Protein AF-A0A344U9N0-F1 (afdb_monomer)

Secondary structure (DSSP, 8-state):
------S-----EEE--EEESS--GGGPPPEEE-TTSBHHHIIIIIT----S--S-SSSSS-TT-EEETTEEE-TTTSBGGGTTTSEEE-GGGSSBTTB--HHHHHHHHTT--SS-TTHHHHHHHHHHHHHH-SS--HHHHHHT----TT--HHHHHHHHHHHHTT-

Mean predicted aligned error: 6.74 Å

Solvent-accessible surface area (backbone atoms only — not comparable to full-atom values): 9484 Å² total; per-residue (Å²): 138,84,86,79,92,81,88,83,85,76,76,57,51,71,35,52,34,31,52,41,64,83,58,58,72,90,72,32,70,71,48,80,48,57,51,74,44,33,30,40,53,50,34,34,77,72,65,65,45,63,55,47,32,92,75,66,61,70,82,67,38,45,16,28,22,28,25,49,76,79,36,86,41,49,29,53,71,38,33,36,58,82,43,48,77,36,44,37,33,38,53,77,27,58,33,63,78,92,43,66,33,57,53,58,49,23,36,60,78,49,62,37,67,76,89,52,64,42,47,33,10,48,50,43,45,48,53,53,44,55,75,78,36,67,82,69,50,72,66,60,56,56,73,61,60,56,59,56,92,87,62,45,59,71,37,47,54,50,17,51,53,54,21,45,75,72,112

InterPro domains:
  IPR002888 [2Fe-2S]-binding [PF01799] (90-161)
  IPR012675 Beta-grasp domain superfamily [G3DSA:3.10.20.30] (26-92)
  IPR036010 2Fe-2S ferredoxin-like superfamily [SSF54292] (28-104)
  IPR036884 [2Fe-2S]-binding domain superfamily [SSF47741] (101-165)
  IPR051452 Diverse Oxidoreductases [PTHR44379] (30-166)

Organism: NCBI:txid68209

Structure (mmCIF, N/CA/C/O backbone):
data_AF-A0A344U9N0-F1
#
_entry.id   AF-A0A344U9N0-F1
#
loop_
_atom_site.group_PDB
_atom_site.id
_atom_site.type_symbol
_atom_site.label_atom_id
_atom_site.label_alt_id
_atom_site.label_comp_id
_atom_site.label_asym_id
_atom_site.label_entity_id
_atom_site.label_seq_id
_atom_site.pdbx_PDB_ins_code
_atom_site.Cartn_x
_atom_site.Cartn_y
_atom_site.Cartn_z
_atom_site.occupancy
_atom_site.B_iso_or_equiv
_atom_site.auth_seq_id
_atom_site.auth_comp_id
_atom_site.auth_asym_id
_atom_site.auth_atom_id
_atom_site.pdbx_PDB_model_num
ATOM 1 N N . MET A 1 1 ? 37.617 -23.786 -36.466 1.00 40.91 1 MET A N 1
ATOM 2 C CA . MET A 1 1 ? 37.818 -22.455 -35.854 1.00 40.91 1 MET A CA 1
ATOM 3 C C . MET A 1 1 ? 36.726 -21.532 -36.361 1.00 40.91 1 MET A C 1
ATOM 5 O O . MET A 1 1 ? 36.358 -21.685 -37.515 1.00 40.91 1 MET A O 1
ATOM 9 N N . ALA A 1 2 ? 36.262 -20.624 -35.497 1.00 35.81 2 ALA A N 1
ATOM 10 C CA . ALA A 1 2 ? 35.109 -19.723 -35.636 1.00 35.81 2 ALA A CA 1
ATOM 11 C C . ALA A 1 2 ? 33.751 -20.335 -35.233 1.00 35.81 2 ALA A C 1
ATOM 13 O O . ALA A 1 2 ? 32.907 -20.648 -36.065 1.00 35.81 2 ALA A O 1
ATOM 14 N N . GLY A 1 3 ? 33.561 -20.481 -33.915 1.00 31.31 3 GLY A N 1
ATOM 15 C CA . GLY A 1 3 ? 32.233 -20.455 -33.307 1.00 31.31 3 GLY A CA 1
ATOM 16 C C . GLY A 1 3 ? 31.674 -19.034 -33.399 1.00 31.31 3 GLY A C 1
ATOM 17 O O . GLY A 1 3 ? 32.347 -18.080 -33.009 1.00 31.31 3 GLY A O 1
ATOM 18 N N . GLY A 1 4 ? 30.487 -18.904 -33.989 1.00 29.73 4 GLY A N 1
ATOM 19 C CA . GLY A 1 4 ? 29.761 -17.645 -34.117 1.00 29.73 4 GLY A CA 1
ATOM 20 C C . GLY A 1 4 ? 29.046 -17.303 -32.814 1.00 29.73 4 GLY A C 1
ATOM 21 O O . GLY A 1 4 ? 28.296 -18.115 -32.280 1.00 29.73 4 GLY A O 1
ATOM 22 N N . LEU A 1 5 ? 29.313 -16.104 -32.306 1.00 35.09 5 LEU A N 1
ATOM 23 C CA . LEU A 1 5 ? 28.668 -15.505 -31.147 1.00 35.09 5 LEU A CA 1
ATOM 24 C C . LEU A 1 5 ? 27.201 -15.155 -31.450 1.00 35.09 5 LEU A C 1
ATOM 26 O O . LEU A 1 5 ? 26.931 -14.060 -31.939 1.00 35.09 5 LEU A O 1
ATOM 30 N N . THR A 1 6 ? 26.256 -16.038 -31.132 1.00 33.94 6 THR A N 1
ATOM 31 C CA . THR A 1 6 ? 24.817 -15.691 -31.139 1.00 33.94 6 THR A CA 1
ATOM 32 C C . THR A 1 6 ? 24.078 -15.931 -29.820 1.00 33.94 6 THR A C 1
ATOM 34 O O . THR A 1 6 ? 22.893 -15.638 -29.758 1.00 33.94 6 THR A O 1
ATOM 37 N N . ASP A 1 7 ? 24.760 -16.324 -28.737 1.00 31.94 7 ASP A N 1
ATOM 38 C CA . ASP A 1 7 ? 24.110 -16.645 -27.446 1.00 31.94 7 ASP A CA 1
ATOM 39 C C . ASP A 1 7 ? 24.444 -15.679 -26.291 1.00 31.94 7 ASP A C 1
ATOM 41 O O . ASP A 1 7 ? 24.495 -16.069 -25.126 1.00 31.94 7 ASP A O 1
ATOM 45 N N . ALA A 1 8 ? 24.667 -14.393 -26.568 1.00 34.16 8 ALA A N 1
ATOM 46 C CA . ALA A 1 8 ? 24.899 -13.407 -25.509 1.00 34.16 8 ALA A CA 1
ATOM 47 C C . ALA A 1 8 ? 24.242 -12.063 -25.842 1.00 34.16 8 ALA A C 1
ATOM 49 O O . ALA A 1 8 ? 24.868 -11.232 -26.485 1.00 34.16 8 ALA A O 1
ATOM 50 N N . ILE A 1 9 ? 22.968 -11.916 -25.458 1.00 29.84 9 ILE A N 1
ATOM 51 C CA . ILE A 1 9 ? 22.251 -10.741 -24.902 1.00 29.84 9 ILE A CA 1
ATOM 52 C C . ILE A 1 9 ? 20.768 -11.163 -24.870 1.00 29.84 9 ILE A C 1
ATOM 54 O O . ILE A 1 9 ? 19.984 -10.862 -25.761 1.00 29.84 9 ILE A O 1
ATOM 58 N N . SER A 1 10 ? 20.381 -11.931 -23.855 1.00 29.72 10 SER A N 1
ATOM 59 C CA . SER A 1 10 ? 18.972 -12.089 -23.473 1.00 29.72 10 SER A CA 1
ATOM 60 C C . SER A 1 10 ? 18.867 -11.770 -21.988 1.00 29.72 10 SER A C 1
ATOM 62 O O . SER A 1 10 ? 18.495 -12.611 -21.179 1.00 29.72 10 SER A O 1
ATOM 64 N N . THR A 1 11 ? 19.251 -10.546 -21.619 1.00 28.03 11 THR A N 1
ATOM 65 C CA . THR A 1 11 ? 19.114 -9.986 -20.259 1.00 28.03 11 THR A CA 1
ATOM 66 C C . THR A 1 11 ? 17.682 -9.503 -19.991 1.00 28.03 11 THR A C 1
ATOM 68 O O . THR A 1 11 ? 17.453 -8.541 -19.268 1.00 28.03 11 THR A O 1
ATOM 71 N N . THR A 1 12 ? 16.715 -10.153 -20.630 1.00 29.70 12 THR A N 1
ATOM 72 C CA . THR A 1 12 ? 15.289 -9.951 -20.436 1.00 29.70 12 THR A CA 1
ATOM 73 C C . THR A 1 12 ? 14.824 -11.125 -19.596 1.00 29.70 12 THR A C 1
ATOM 75 O O . THR A 1 12 ? 14.641 -12.238 -20.100 1.00 29.70 12 THR A O 1
ATOM 78 N N . LEU A 1 13 ? 14.639 -10.911 -18.298 1.00 35.66 13 LEU A N 1
ATOM 79 C CA . LEU A 1 13 ? 13.732 -11.776 -17.568 1.00 35.66 13 LEU A CA 1
ATOM 80 C C . LEU A 1 13 ? 12.323 -11.417 -18.054 1.00 35.66 13 LEU A C 1
ATOM 82 O O . LEU A 1 13 ? 11.889 -10.271 -17.934 1.00 35.66 13 LEU A O 1
ATOM 86 N N . ARG A 1 14 ? 11.561 -12.397 -18.554 1.00 48.88 14 ARG A N 1
ATOM 87 C CA . ARG A 1 14 ? 10.102 -12.291 -18.439 1.00 48.88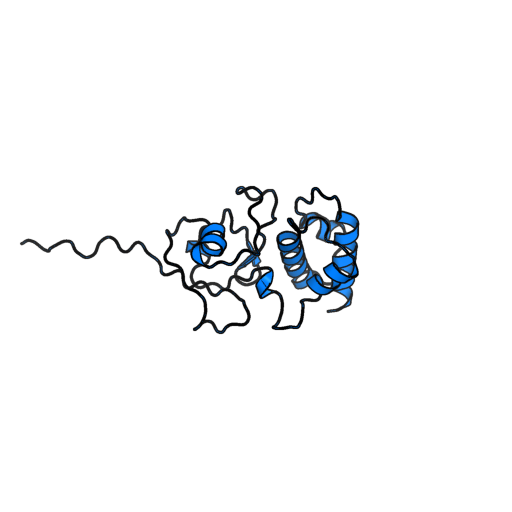 14 ARG A CA 1
ATOM 88 C C . ARG A 1 14 ? 9.839 -12.300 -16.945 1.00 48.88 14 ARG A C 1
ATOM 90 O O . ARG A 1 14 ? 9.927 -13.360 -16.325 1.00 48.88 14 ARG A O 1
ATOM 97 N N . ALA A 1 15 ? 9.585 -11.140 -16.353 1.00 52.88 15 ALA A N 1
ATOM 98 C CA . ALA A 1 15 ? 9.163 -11.090 -14.970 1.00 52.88 15 ALA A CA 1
ATOM 99 C C . ALA A 1 15 ? 7.799 -11.788 -14.921 1.00 52.88 15 ALA A C 1
ATOM 101 O O . ALA A 1 15 ? 6.769 -11.213 -15.277 1.00 52.88 15 ALA A O 1
ATOM 102 N N . GLY A 1 16 ? 7.812 -13.071 -14.554 1.00 53.50 16 GLY A N 1
ATOM 103 C CA . GLY A 1 16 ? 6.631 -13.814 -14.143 1.00 53.50 16 GLY A CA 1
ATOM 104 C C . GLY A 1 16 ? 6.175 -13.212 -12.827 1.00 53.50 16 GLY A C 1
ATOM 105 O O . GLY A 1 16 ? 6.527 -13.702 -11.757 1.00 53.50 16 GLY A O 1
ATOM 106 N N . LEU A 1 17 ? 5.513 -12.065 -12.922 1.00 59.44 17 LEU A N 1
ATOM 107 C CA . LEU A 1 17 ? 4.981 -11.335 -11.797 1.00 59.44 17 LEU A CA 1
ATOM 108 C C . LEU A 1 17 ? 3.527 -11.753 -11.660 1.00 59.44 17 LEU A C 1
ATOM 110 O O . LEU A 1 17 ? 2.697 -11.441 -12.514 1.00 59.44 17 LEU A O 1
ATOM 114 N N . HIS A 1 18 ? 3.217 -12.484 -10.597 1.00 65.69 18 HIS A N 1
ATOM 115 C CA . HIS A 1 18 ? 1.825 -12.750 -10.286 1.00 65.69 18 HIS A CA 1
ATOM 116 C C . HIS A 1 18 ? 1.253 -11.499 -9.619 1.00 65.69 18 HIS A C 1
ATOM 118 O O . HIS A 1 18 ? 1.528 -11.241 -8.446 1.00 65.69 18 HIS A O 1
ATOM 124 N N . ILE A 1 19 ? 0.519 -10.685 -10.384 1.00 68.69 19 ILE A N 1
ATOM 125 C CA . ILE A 1 19 ? -0.257 -9.585 -9.812 1.00 68.69 19 ILE A CA 1
ATOM 126 C C . ILE A 1 19 ? -1.556 -10.167 -9.286 1.00 68.69 19 ILE A C 1
ATOM 128 O O . ILE A 1 19 ? -2.407 -10.594 -10.067 1.00 68.69 19 ILE A O 1
ATOM 132 N N . ASP A 1 20 ? -1.714 -10.131 -7.971 1.00 62.06 20 ASP A N 1
ATOM 133 C CA . ASP A 1 20 ? -2.958 -10.526 -7.336 1.00 62.06 20 ASP A CA 1
ATOM 134 C C . ASP A 1 20 ? -4.055 -9.518 -7.718 1.00 62.06 20 ASP A C 1
ATOM 136 O O . ASP A 1 20 ? -4.036 -8.354 -7.315 1.00 62.06 20 ASP A O 1
ATOM 140 N N . ARG A 1 21 ? -4.942 -9.942 -8.618 1.00 63.25 21 ARG A N 1
ATOM 141 C CA . ARG A 1 21 ? -6.175 -9.254 -9.044 1.00 63.25 21 ARG A CA 1
ATOM 142 C C . ARG A 1 21 ? -7.365 -10.221 -8.977 1.00 63.25 21 ARG A C 1
ATOM 144 O O . ARG A 1 21 ? -8.337 -10.037 -9.702 1.00 63.25 21 ARG A O 1
ATOM 151 N N . GLY A 1 22 ? -7.247 -11.308 -8.208 1.00 57.34 22 GLY A N 1
ATOM 152 C CA . GLY A 1 22 ? -8.191 -12.429 -8.275 1.00 57.34 22 GLY A CA 1
ATOM 153 C C . GLY A 1 22 ? -8.137 -13.225 -9.591 1.00 57.34 22 GLY A C 1
ATOM 154 O O . GLY A 1 22 ? -9.054 -13.986 -9.883 1.00 57.34 22 GLY A O 1
ATOM 155 N N . LEU A 1 23 ? -7.078 -13.058 -10.395 1.00 59.22 23 LEU A N 1
ATOM 156 C CA . LEU A 1 23 ? -6.822 -13.854 -11.602 1.00 59.22 23 LEU A CA 1
ATOM 157 C C . LEU A 1 23 ? -5.929 -15.055 -11.264 1.00 59.22 23 LEU A C 1
ATOM 159 O O . LEU A 1 23 ? -5.050 -14.924 -10.413 1.00 59.22 23 LEU A O 1
ATOM 163 N N . PRO A 1 24 ? -6.079 -16.211 -11.932 1.00 58.44 24 PRO A N 1
ATOM 164 C CA . PRO A 1 24 ? -5.147 -17.316 -11.751 1.00 58.44 24 PRO A CA 1
ATOM 165 C C . PRO A 1 24 ? -3.728 -16.927 -12.222 1.00 58.44 24 PRO A C 1
ATOM 167 O O . PRO A 1 24 ? -3.575 -16.105 -13.132 1.00 58.44 24 PRO A O 1
ATOM 170 N N . PRO A 1 25 ? -2.660 -17.549 -11.680 1.00 63.12 25 PRO A N 1
ATOM 171 C CA . PRO A 1 25 ? -1.280 -17.272 -12.096 1.00 63.12 25 PRO A CA 1
ATOM 172 C C . PRO A 1 25 ? -1.032 -17.398 -13.608 1.00 63.12 25 PRO A C 1
ATOM 174 O O . PRO A 1 25 ? -0.218 -16.666 -14.162 1.00 63.12 25 PRO A O 1
ATOM 177 N N . SER A 1 26 ? -1.767 -18.281 -14.292 1.00 62.78 26 SER A N 1
ATOM 178 C CA . SER A 1 26 ? -1.700 -18.478 -15.748 1.00 62.78 26 SER A CA 1
ATOM 179 C C . SER A 1 26 ? -2.183 -17.283 -16.575 1.00 62.78 26 SER A C 1
ATOM 181 O O . SER A 1 26 ? -1.828 -17.179 -17.744 1.00 62.78 26 SER A O 1
ATOM 183 N N . GLU A 1 27 ? -2.982 -16.393 -15.987 1.00 68.94 27 GLU A N 1
ATOM 184 C CA . GLU A 1 27 ? -3.546 -15.199 -16.636 1.00 68.94 27 GLU A CA 1
ATOM 185 C C . GLU A 1 27 ? -2.912 -13.909 -16.106 1.00 68.94 27 GLU A C 1
ATOM 187 O O . GLU A 1 27 ? -3.373 -12.799 -16.380 1.00 68.94 27 GLU A O 1
ATOM 192 N N . SER A 1 28 ? -1.838 -14.043 -15.329 1.00 71.12 28 SER A N 1
ATOM 193 C CA . SER A 1 28 ? -1.147 -12.890 -14.774 1.00 71.12 28 SER A CA 1
ATOM 194 C C . SER A 1 28 ? -0.408 -12.121 -15.858 1.00 71.12 28 SER A C 1
ATOM 196 O O . SER A 1 28 ? 0.277 -12.724 -16.688 1.00 71.12 28 SER A O 1
ATOM 198 N N . PRO A 1 29 ? -0.515 -10.785 -15.858 1.00 75.44 29 PRO A N 1
ATOM 199 C CA . PRO A 1 29 ? 0.148 -9.977 -16.859 1.00 75.44 29 PRO A CA 1
ATOM 200 C C . PRO A 1 29 ? 1.667 -10.073 -16.679 1.00 75.44 29 PRO A C 1
ATOM 202 O O . PRO A 1 29 ? 2.194 -9.884 -15.584 1.00 75.44 29 PRO A O 1
ATOM 205 N N . THR A 1 30 ? 2.376 -10.362 -17.767 1.00 81.12 30 THR A N 1
ATOM 206 C CA . THR A 1 30 ? 3.842 -10.446 -17.785 1.00 81.12 30 THR A CA 1
ATOM 207 C C . THR A 1 30 ? 4.449 -9.198 -18.406 1.00 81.12 30 THR A C 1
ATOM 209 O O . THR A 1 30 ? 3.903 -8.675 -19.377 1.00 81.12 30 THR A O 1
ATOM 212 N N . ALA A 1 31 ? 5.615 -8.781 -17.917 1.00 83.50 31 ALA A N 1
ATOM 213 C CA . ALA A 1 31 ? 6.390 -7.681 -18.483 1.00 83.50 31 ALA A CA 1
ATOM 214 C C . ALA A 1 31 ? 7.823 -8.122 -18.819 1.00 83.50 31 ALA A C 1
ATOM 216 O O . ALA A 1 31 ? 8.396 -8.978 -18.143 1.00 83.50 31 ALA A O 1
ATOM 217 N N . ASP A 1 32 ? 8.382 -7.514 -19.862 1.00 86.81 32 ASP A N 1
ATOM 218 C CA . ASP A 1 32 ? 9.790 -7.608 -20.257 1.00 86.81 32 ASP A CA 1
ATOM 219 C C . ASP A 1 32 ? 10.496 -6.320 -19.827 1.00 86.81 32 ASP A C 1
ATOM 221 O O . ASP A 1 32 ? 10.306 -5.275 -20.450 1.00 86.81 32 ASP A O 1
ATOM 225 N N . ALA A 1 33 ? 11.227 -6.378 -18.716 1.00 88.06 33 ALA A N 1
ATOM 226 C CA . ALA A 1 33 ? 11.841 -5.216 -18.088 1.00 88.06 33 ALA A CA 1
ATOM 227 C C . ALA A 1 33 ? 13.298 -5.503 -17.696 1.00 88.06 33 ALA A C 1
ATOM 229 O O . ALA A 1 33 ? 13.608 -6.640 -17.336 1.00 88.06 33 ALA A O 1
ATOM 230 N N . PRO A 1 34 ? 14.175 -4.481 -17.686 1.00 92.69 34 PRO A N 1
ATOM 231 C CA . PRO A 1 34 ? 15.493 -4.593 -17.071 1.00 92.69 34 PRO A CA 1
ATOM 232 C C . PRO A 1 34 ? 15.393 -5.008 -15.597 1.00 92.69 34 PRO A C 1
ATOM 234 O O . PRO A 1 34 ? 14.546 -4.497 -14.862 1.00 92.69 34 PRO A O 1
ATOM 237 N N . ASP A 1 35 ? 16.280 -5.901 -15.157 1.00 91.38 35 ASP A N 1
ATOM 238 C CA . ASP A 1 35 ? 16.267 -6.487 -13.807 1.00 91.38 35 ASP A CA 1
ATOM 239 C C . ASP A 1 35 ? 16.339 -5.452 -12.675 1.00 91.38 35 ASP A C 1
ATOM 241 O O . ASP A 1 35 ? 15.810 -5.682 -11.581 1.00 91.38 35 ASP A O 1
ATOM 245 N N . ASP A 1 36 ? 17.008 -4.328 -12.924 1.00 94.69 36 ASP A N 1
ATOM 246 C CA . ASP A 1 36 ? 17.227 -3.228 -11.989 1.00 94.69 36 ASP A CA 1
ATOM 247 C C . ASP A 1 36 ? 16.136 -2.150 -12.051 1.00 94.69 36 ASP A C 1
ATOM 249 O O . ASP A 1 36 ? 16.116 -1.254 -11.202 1.00 94.69 36 ASP A O 1
ATOM 253 N N . LEU A 1 37 ? 15.196 -2.246 -12.999 1.00 95.75 37 LEU A N 1
ATOM 254 C CA . LEU A 1 37 ? 14.093 -1.302 -13.102 1.00 95.75 37 LEU A CA 1
ATOM 255 C C . LEU A 1 37 ? 13.231 -1.384 -11.830 1.00 95.75 37 LEU A C 1
ATOM 257 O O . LEU A 1 37 ? 12.786 -2.477 -11.457 1.00 95.75 37 LEU A O 1
ATOM 261 N N . PRO A 1 38 ? 12.948 -0.248 -11.161 1.00 97.44 38 PRO A N 1
ATOM 262 C CA . PRO A 1 38 ? 12.037 -0.240 -10.029 1.00 97.44 38 PRO A CA 1
ATOM 263 C C . PRO A 1 38 ? 10.683 -0.846 -10.392 1.00 97.44 38 PRO A C 1
ATOM 265 O O . PRO A 1 38 ? 10.061 -0.466 -11.389 1.00 97.44 38 PRO A O 1
ATOM 268 N N . LEU A 1 39 ? 10.199 -1.748 -9.539 1.00 96.81 39 LEU A N 1
ATOM 269 C CA . LEU A 1 39 ? 8.938 -2.464 -9.715 1.00 96.81 39 LEU A CA 1
ATOM 270 C C . LEU A 1 39 ? 7.766 -1.514 -9.998 1.00 96.81 39 LEU A C 1
ATOM 272 O O . LEU A 1 39 ? 6.850 -1.866 -10.733 1.00 96.81 39 LEU A O 1
ATOM 276 N N . LEU A 1 40 ? 7.790 -0.301 -9.443 1.00 97.44 40 LEU A N 1
ATOM 277 C CA . LEU A 1 40 ? 6.741 0.692 -9.653 1.00 97.44 40 LEU A CA 1
ATOM 278 C C . LEU A 1 40 ? 6.528 1.039 -11.131 1.00 97.44 40 LEU A C 1
ATOM 280 O O . LEU A 1 40 ? 5.381 1.198 -11.540 1.00 97.44 40 LEU A O 1
ATOM 284 N N . TRP A 1 41 ? 7.600 1.136 -11.921 1.00 96.44 41 TRP A N 1
ATOM 285 C CA . TRP A 1 41 ? 7.504 1.454 -13.348 1.00 96.44 41 TRP A CA 1
ATOM 286 C C . TRP A 1 41 ? 6.966 0.272 -14.145 1.00 96.44 41 TRP A C 1
ATOM 288 O O . TRP A 1 41 ? 6.112 0.451 -15.007 1.00 96.44 41 TRP A O 1
ATOM 298 N N . VAL A 1 42 ? 7.365 -0.949 -13.782 1.00 94.81 42 VAL A N 1
ATOM 299 C CA . VAL A 1 42 ? 6.784 -2.167 -14.361 1.00 94.81 42 VAL A CA 1
ATOM 300 C C . VAL A 1 42 ? 5.281 -2.219 -14.087 1.00 94.81 42 VAL A C 1
ATOM 302 O O . VAL A 1 42 ? 4.483 -2.393 -15.004 1.00 94.81 42 VAL A O 1
ATOM 305 N N . LEU A 1 43 ? 4.875 -2.002 -12.834 1.00 93.19 43 LEU A N 1
ATOM 306 C CA . LEU A 1 43 ? 3.470 -1.999 -12.438 1.00 93.19 43 LEU A CA 1
ATOM 307 C C . LEU A 1 43 ? 2.672 -0.941 -13.202 1.00 93.19 43 LEU A C 1
ATOM 309 O O . LEU A 1 43 ? 1.676 -1.278 -13.834 1.00 93.19 43 LEU A O 1
ATOM 313 N N . ARG A 1 44 ? 3.095 0.323 -13.157 1.00 94.56 44 ARG A N 1
ATOM 314 C CA . ARG A 1 44 ? 2.302 1.439 -13.681 1.00 94.56 44 ARG A CA 1
ATOM 315 C C . ARG A 1 44 ? 2.368 1.549 -15.199 1.00 94.56 44 ARG A C 1
ATOM 317 O O . ARG A 1 44 ? 1.318 1.586 -15.835 1.00 94.56 44 ARG A O 1
ATOM 324 N N . ASP A 1 45 ? 3.570 1.573 -15.763 1.00 94.12 45 ASP A N 1
ATOM 325 C CA . ASP A 1 45 ? 3.785 1.983 -17.154 1.00 94.12 45 ASP A CA 1
ATOM 326 C C . ASP A 1 45 ? 3.674 0.799 -18.115 1.00 94.12 45 ASP A C 1
ATOM 328 O O . ASP A 1 45 ? 3.214 0.957 -19.243 1.00 94.12 45 ASP A O 1
ATOM 332 N N . MET A 1 46 ? 4.057 -0.398 -17.664 1.00 93.00 46 MET A N 1
ATOM 333 C CA . MET A 1 46 ? 4.054 -1.594 -18.509 1.00 93.00 46 MET A CA 1
ATOM 334 C C . MET A 1 46 ? 2.803 -2.451 -18.304 1.00 93.00 46 MET A C 1
ATOM 336 O O . MET A 1 46 ? 2.283 -3.012 -19.265 1.00 93.00 46 MET A O 1
ATOM 340 N N . LEU A 1 47 ? 2.308 -2.552 -17.064 1.00 90.06 47 LEU A N 1
ATOM 341 C CA . LEU A 1 47 ? 1.161 -3.400 -16.709 1.00 90.06 47 LEU A CA 1
ATOM 342 C C . LEU A 1 47 ? -0.136 -2.621 -16.427 1.00 90.06 47 LEU A C 1
ATOM 344 O O . LEU A 1 47 ? -1.180 -3.231 -16.174 1.00 90.06 47 LEU A O 1
ATOM 348 N N . GLY A 1 48 ? -0.099 -1.284 -16.431 1.00 90.75 48 GLY A N 1
ATOM 349 C CA . GLY A 1 48 ? -1.272 -0.441 -16.164 1.00 90.75 48 GLY A CA 1
ATOM 350 C C . GLY A 1 48 ? -1.835 -0.571 -14.740 1.00 90.75 48 GLY A C 1
ATOM 351 O O . GLY A 1 48 ? -2.998 -0.263 -14.489 1.00 90.75 48 GLY A O 1
ATOM 352 N N . VAL A 1 49 ? -1.051 -1.076 -13.786 1.00 92.06 49 VAL A N 1
ATOM 353 C CA . VAL A 1 49 ? -1.392 -1.186 -12.361 1.00 92.06 49 VAL A CA 1
ATOM 354 C C . VAL A 1 49 ? -1.078 0.148 -11.677 1.00 92.06 49 VAL A C 1
ATOM 356 O O . VAL A 1 49 ? 0.011 0.361 -11.150 1.00 92.06 49 VAL A O 1
ATOM 359 N N . THR A 1 50 ? -2.045 1.063 -11.675 1.00 93.25 50 THR A N 1
ATOM 360 C CA . THR A 1 50 ? -1.858 2.448 -11.197 1.00 93.25 50 THR A CA 1
ATOM 361 C C . THR A 1 50 ? -2.147 2.664 -9.712 1.00 93.25 50 THR A C 1
ATOM 363 O O . THR A 1 50 ? -1.878 3.742 -9.196 1.00 93.25 50 THR A O 1
ATOM 366 N N . GLY A 1 51 ? -2.654 1.650 -9.004 1.00 93.44 51 GLY A N 1
ATOM 367 C CA . GLY A 1 51 ? -3.004 1.757 -7.585 1.00 93.44 51 GLY A CA 1
ATOM 368 C C . GLY A 1 51 ? -1.844 2.161 -6.656 1.00 93.44 51 GLY A C 1
ATOM 369 O O . GLY A 1 51 ? -2.052 2.995 -5.778 1.00 93.44 51 GLY A O 1
ATOM 370 N N . PRO A 1 52 ? -0.623 1.609 -6.803 1.00 96.44 52 PRO A N 1
ATOM 371 C CA . PRO A 1 52 ? 0.548 2.099 -6.077 1.00 96.44 52 PRO A CA 1
ATOM 372 C C . PRO A 1 52 ? 0.979 3.474 -6.598 1.00 96.44 52 PRO A C 1
ATOM 374 O O . PRO A 1 52 ? 1.367 3.609 -7.760 1.00 96.44 52 PRO A O 1
ATOM 377 N N . GLU A 1 53 ? 0.953 4.495 -5.742 1.00 97.25 53 GLU A N 1
ATOM 378 C CA . GLU A 1 53 ? 1.191 5.877 -6.172 1.00 97.25 53 GLU A CA 1
ATOM 379 C C . GLU A 1 53 ? 2.662 6.302 -6.119 1.00 97.25 53 GLU A C 1
ATOM 381 O O . GLU A 1 53 ? 3.386 6.015 -5.161 1.00 97.25 53 GLU A O 1
ATOM 386 N N . TYR A 1 54 ? 3.109 7.053 -7.131 1.00 97.44 54 TYR A N 1
ATOM 387 C CA . TYR A 1 54 ? 4.446 7.653 -7.158 1.00 97.44 54 TYR A CA 1
ATOM 388 C C . TYR A 1 54 ? 4.450 9.007 -6.437 1.00 97.44 54 TYR A C 1
ATOM 390 O O . TYR A 1 54 ? 4.081 10.025 -7.015 1.00 97.44 54 TYR A O 1
ATOM 398 N N . GLY A 1 55 ? 4.875 9.030 -5.170 1.00 97.00 55 GLY A N 1
ATOM 399 C CA . GLY A 1 55 ? 4.984 10.277 -4.399 1.00 97.00 55 GLY A CA 1
ATOM 400 C C . GLY A 1 55 ? 6.398 10.859 -4.299 1.00 97.00 55 GLY A C 1
ATOM 401 O O . GLY A 1 55 ? 6.566 12.068 -4.411 1.00 97.00 55 GLY A O 1
ATOM 402 N N . CYS A 1 56 ? 7.420 10.026 -4.058 1.00 97.75 56 CYS A N 1
ATOM 403 C CA . CYS A 1 56 ? 8.783 10.519 -3.795 1.00 97.75 56 CYS A CA 1
ATOM 404 C C . CYS A 1 56 ? 9.921 9.748 -4.473 1.00 97.75 56 CYS A C 1
ATOM 406 O O . CYS A 1 56 ? 11.034 10.255 -4.496 1.00 97.75 56 CYS A O 1
ATOM 408 N N . GLY A 1 57 ? 9.714 8.511 -4.933 1.00 97.31 57 GLY A N 1
ATOM 409 C CA . GLY A 1 57 ? 10.784 7.683 -5.515 1.00 97.31 57 GLY A CA 1
ATOM 410 C C . GLY A 1 57 ? 11.821 7.124 -4.525 1.00 97.31 57 GLY A C 1
ATOM 411 O O . GLY A 1 57 ? 12.514 6.177 -4.857 1.00 97.31 57 GLY A O 1
ATOM 412 N N . VAL A 1 58 ? 11.901 7.667 -3.307 1.00 97.50 58 VAL A N 1
ATOM 413 C CA . VAL A 1 58 ? 12.998 7.412 -2.347 1.00 97.50 58 VAL A CA 1
ATOM 414 C C . VAL A 1 58 ? 12.569 6.794 -1.005 1.00 97.50 58 VAL A C 1
ATOM 416 O O . VAL A 1 58 ? 13.201 7.039 0.012 1.00 97.50 58 VAL A O 1
ATOM 419 N N . ASP A 1 59 ? 11.465 6.044 -0.970 1.00 96.75 59 ASP A N 1
ATOM 420 C CA . ASP A 1 59 ? 10.982 5.348 0.245 1.00 96.75 59 ASP A CA 1
ATOM 421 C C . ASP A 1 59 ? 10.693 6.237 1.483 1.00 96.75 59 ASP A C 1
ATOM 423 O O . ASP A 1 59 ? 10.854 5.855 2.638 1.00 96.75 59 ASP A O 1
ATOM 427 N N . VAL A 1 60 ? 10.229 7.466 1.257 1.00 96.88 60 VAL A N 1
ATOM 428 C CA . VAL A 1 60 ? 9.879 8.391 2.352 1.00 96.88 60 VAL A CA 1
ATOM 429 C C . VAL A 1 60 ? 8.368 8.534 2.497 1.00 96.88 60 VAL A C 1
ATOM 431 O O . VAL A 1 60 ? 7.818 8.395 3.587 1.00 96.88 60 VAL A O 1
ATOM 434 N N . CYS A 1 61 ? 7.663 8.796 1.393 1.00 97.56 61 CYS A N 1
ATOM 435 C CA . CYS A 1 61 ? 6.225 9.068 1.446 1.00 97.56 61 CYS A CA 1
ATOM 436 C C . CYS A 1 61 ? 5.369 7.819 1.665 1.00 97.56 61 CYS A C 1
ATOM 438 O O . CYS A 1 61 ? 4.236 7.956 2.109 1.00 97.56 61 CYS A O 1
ATOM 440 N N . LYS A 1 62 ? 5.894 6.632 1.320 1.00 97.69 62 LYS A N 1
ATOM 441 C CA . LYS A 1 62 ? 5.233 5.318 1.402 1.00 97.69 62 LYS A CA 1
ATOM 442 C C . LYS A 1 62 ? 3.907 5.162 0.628 1.00 97.69 62 LYS A C 1
ATOM 444 O O . LYS A 1 62 ? 3.289 4.106 0.719 1.00 97.69 62 LYS A O 1
ATOM 449 N N . ALA A 1 63 ? 3.512 6.122 -0.211 1.00 98.06 63 ALA A N 1
ATOM 450 C CA . ALA A 1 63 ? 2.269 6.060 -0.995 1.00 98.06 63 ALA A CA 1
ATOM 451 C C . ALA A 1 63 ? 2.195 4.857 -1.963 1.00 98.06 63 ALA A C 1
ATOM 453 O O . ALA A 1 63 ? 1.109 4.379 -2.279 1.00 98.06 63 ALA A O 1
ATOM 454 N N . CYS A 1 64 ? 3.348 4.320 -2.373 1.00 98.31 64 CYS A N 1
ATOM 455 C CA . CYS A 1 64 ? 3.447 3.148 -3.237 1.00 98.31 64 CYS A CA 1
ATOM 456 C C . CYS A 1 64 ? 3.342 1.795 -2.506 1.00 98.31 64 CYS A C 1
ATOM 458 O O . CYS A 1 64 ? 3.598 0.785 -3.159 1.00 98.31 64 CYS A O 1
ATOM 460 N N . THR A 1 65 ? 3.027 1.730 -1.194 1.00 98.31 65 THR A N 1
ATOM 461 C CA . THR A 1 65 ? 3.001 0.446 -0.449 1.00 98.31 65 THR A CA 1
ATOM 462 C C . THR A 1 65 ? 2.291 -0.635 -1.253 1.00 98.31 65 THR A C 1
ATOM 464 O O . THR A 1 65 ? 1.151 -0.463 -1.676 1.00 98.31 65 THR A O 1
ATOM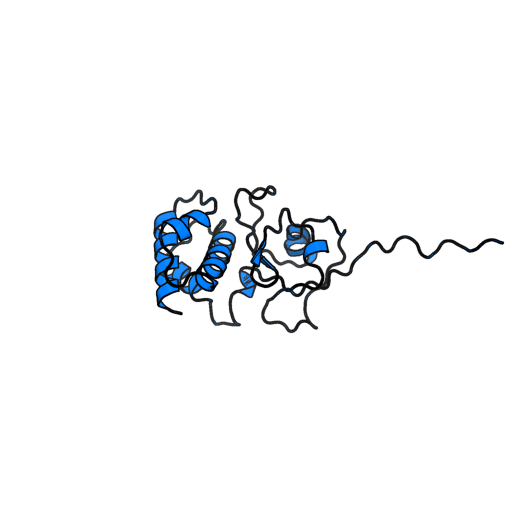 467 N N . SER A 1 66 ? 2.966 -1.762 -1.423 1.00 97.19 66 SER A N 1
ATOM 468 C CA . SER A 1 66 ? 2.403 -2.996 -1.964 1.00 97.19 66 SER A CA 1
ATOM 469 C C . SER A 1 66 ? 2.923 -4.162 -1.131 1.00 97.19 66 SER A C 1
ATOM 471 O O . SER A 1 66 ? 3.803 -3.968 -0.287 1.00 97.19 66 SER A O 1
ATOM 473 N N . HIS A 1 67 ? 2.403 -5.364 -1.348 1.00 96.31 67 HIS A N 1
ATOM 474 C CA . HIS A 1 67 ? 2.894 -6.571 -0.690 1.00 96.31 67 HIS A CA 1
ATOM 475 C C . HIS A 1 67 ? 3.622 -7.467 -1.683 1.00 96.31 67 HIS A C 1
ATOM 477 O O . HIS A 1 67 ? 3.152 -7.636 -2.799 1.00 96.31 67 HIS A O 1
ATOM 483 N N . SER A 1 68 ? 4.735 -8.066 -1.266 1.00 94.19 68 SER A N 1
ATOM 484 C CA . SER A 1 68 ? 5.341 -9.223 -1.929 1.00 94.19 68 SER A CA 1
ATOM 485 C C . SER A 1 68 ? 5.289 -10.407 -0.972 1.00 94.19 68 SER A C 1
ATOM 487 O O . SER A 1 68 ? 5.820 -10.321 0.138 1.00 94.19 68 SER A O 1
ATOM 489 N N . ASP A 1 69 ? 4.584 -11.470 -1.362 1.00 89.94 69 ASP A N 1
ATOM 490 C CA . ASP A 1 69 ? 4.290 -12.642 -0.523 1.00 89.94 69 ASP A CA 1
ATOM 491 C C . ASP A 1 69 ? 3.773 -12.244 0.877 1.00 89.94 69 ASP A C 1
ATOM 493 O O . ASP A 1 69 ? 4.221 -12.730 1.920 1.00 89.94 69 ASP A O 1
ATOM 497 N N . GLY A 1 70 ? 2.868 -11.260 0.905 1.00 87.44 70 GLY A N 1
ATOM 498 C CA . GLY A 1 70 ? 2.270 -10.731 2.131 1.00 87.44 70 GLY A CA 1
ATOM 499 C C . GLY A 1 70 ? 3.197 -9.872 3.002 1.00 87.44 70 GLY A C 1
ATOM 500 O O . GLY A 1 70 ? 2.847 -9.592 4.150 1.00 87.44 70 GLY A O 1
ATOM 501 N N . ARG A 1 71 ? 4.374 -9.449 2.531 1.00 91.56 71 ARG A N 1
ATOM 502 C CA . ARG A 1 71 ? 5.240 -8.490 3.244 1.00 91.56 71 ARG A CA 1
ATOM 503 C C . ARG A 1 71 ? 5.250 -7.138 2.552 1.00 91.56 71 ARG A C 1
ATOM 505 O O . ARG A 1 71 ? 5.311 -7.087 1.329 1.00 91.56 71 ARG A O 1
ATOM 512 N N . ASP A 1 72 ? 5.249 -6.061 3.330 1.00 94.94 72 ASP A N 1
ATOM 513 C CA . ASP A 1 72 ? 5.344 -4.702 2.797 1.00 94.94 72 ASP A CA 1
ATOM 514 C C . ASP A 1 72 ? 6.617 -4.518 1.969 1.00 94.94 72 ASP A C 1
ATOM 516 O O . ASP A 1 72 ? 7.725 -4.802 2.422 1.00 94.94 72 ASP A O 1
ATOM 520 N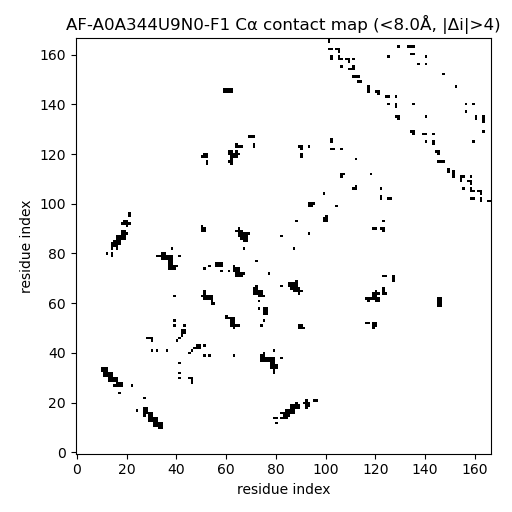 N . ILE A 1 73 ? 6.444 -3.978 0.768 1.00 97.06 73 ILE A N 1
ATOM 521 C CA . ILE A 1 73 ? 7.520 -3.545 -0.113 1.00 97.06 73 ILE A CA 1
ATOM 522 C C . ILE A 1 73 ? 7.270 -2.122 -0.605 1.00 97.06 73 ILE A C 1
ATOM 524 O O . ILE A 1 73 ? 6.169 -1.569 -0.495 1.00 97.06 73 ILE A O 1
ATOM 528 N N . ARG A 1 74 ? 8.330 -1.535 -1.161 1.00 97.88 74 ARG A N 1
ATOM 529 C CA . ARG A 1 74 ? 8.375 -0.170 -1.681 1.00 97.88 74 ARG A CA 1
ATOM 530 C C . ARG A 1 74 ? 8.713 -0.238 -3.163 1.00 97.88 74 ARG A C 1
ATOM 532 O O . ARG A 1 74 ? 9.888 -0.158 -3.515 1.00 97.88 74 ARG A O 1
ATOM 539 N N . PRO A 1 75 ? 7.714 -0.395 -4.050 1.00 97.88 75 PRO A N 1
ATOM 540 C CA . PRO A 1 75 ? 7.957 -0.627 -5.471 1.00 97.88 75 PRO A CA 1
ATOM 541 C C . PRO A 1 75 ? 8.847 0.428 -6.138 1.00 97.88 75 PRO A C 1
ATOM 543 O O . PRO A 1 75 ? 9.476 0.146 -7.148 1.00 97.88 75 PRO A O 1
ATOM 546 N N . CYS A 1 76 ? 8.908 1.649 -5.596 1.00 98.19 76 CYS A N 1
ATOM 547 C CA . CYS A 1 76 ? 9.733 2.718 -6.155 1.00 98.19 76 CYS A CA 1
ATOM 548 C C . CYS A 1 76 ? 11.245 2.526 -5.953 1.00 98.19 76 CYS A C 1
ATOM 550 O O . CYS A 1 76 ? 12.010 3.163 -6.664 1.00 98.19 76 CYS A O 1
ATOM 552 N N . VAL A 1 77 ? 11.669 1.686 -5.002 1.00 98.06 77 VAL A N 1
ATOM 553 C CA . VAL A 1 77 ? 13.090 1.398 -4.720 1.00 98.06 77 VAL A CA 1
ATOM 554 C C . VAL A 1 77 ? 13.432 -0.093 -4.785 1.00 98.06 77 VAL A C 1
ATOM 556 O O . VAL A 1 77 ? 14.604 -0.452 -4.757 1.00 98.06 77 VAL A O 1
ATOM 559 N N . VAL A 1 78 ? 12.428 -0.971 -4.864 1.00 97.56 78 VAL A N 1
ATOM 560 C CA . VAL A 1 78 ? 12.629 -2.413 -5.044 1.00 97.56 78 VAL A CA 1
ATOM 561 C C . VAL A 1 78 ? 12.763 -2.714 -6.540 1.00 97.56 78 VAL A C 1
ATOM 563 O O . VAL A 1 78 ? 11.817 -2.431 -7.281 1.00 97.56 78 VAL A O 1
ATOM 566 N N . PRO A 1 79 ? 13.890 -3.284 -7.000 1.00 96.81 79 PRO A N 1
ATOM 567 C CA . PRO A 1 79 ? 14.049 -3.691 -8.393 1.00 96.81 79 PRO A CA 1
ATOM 568 C C . PRO A 1 79 ? 13.155 -4.896 -8.714 1.00 96.81 79 PRO A C 1
ATOM 570 O O . PRO A 1 79 ? 12.945 -5.769 -7.865 1.00 96.81 79 PRO A O 1
ATOM 573 N N . VAL A 1 80 ? 12.635 -4.965 -9.943 1.00 94.56 80 VAL A N 1
ATOM 574 C CA . VAL A 1 80 ? 11.695 -6.018 -10.372 1.00 94.56 80 VAL A CA 1
ATOM 575 C C . VAL A 1 80 ? 12.272 -7.429 -10.222 1.00 94.56 80 VAL A C 1
ATOM 577 O O . VAL A 1 80 ? 11.540 -8.352 -9.860 1.00 94.56 80 VAL A O 1
ATOM 580 N N . SER A 1 81 ? 13.585 -7.593 -10.399 1.00 93.31 81 SER A N 1
ATOM 581 C CA . SER A 1 81 ? 14.287 -8.871 -10.212 1.00 93.31 81 SER A CA 1
ATOM 582 C C . SER A 1 81 ? 14.081 -9.493 -8.826 1.00 93.31 81 SER A C 1
ATOM 584 O O . SER A 1 81 ? 14.023 -10.715 -8.709 1.00 93.31 81 SER A O 1
ATOM 586 N N . GLN A 1 82 ? 13.885 -8.692 -7.771 1.00 94.25 82 GLN A N 1
ATOM 587 C CA . GLN A 1 82 ? 13.614 -9.205 -6.418 1.00 94.25 82 GLN A CA 1
ATOM 588 C C . GLN A 1 82 ? 12.188 -9.748 -6.240 1.00 94.25 82 GLN A C 1
ATOM 590 O O . GLN A 1 82 ? 11.918 -10.465 -5.273 1.00 94.25 82 GLN A O 1
ATOM 595 N N . CYS A 1 83 ? 11.279 -9.413 -7.156 1.00 90.88 83 CYS A N 1
ATOM 596 C CA . CYS A 1 83 ? 9.878 -9.828 -7.136 1.00 90.88 83 CYS A CA 1
ATOM 597 C C . CYS A 1 83 ? 9.543 -10.873 -8.208 1.00 90.88 83 CYS A C 1
ATOM 599 O O . CYS A 1 83 ? 8.416 -11.367 -8.237 1.00 90.88 83 CYS A O 1
ATOM 601 N N . ALA A 1 84 ? 10.497 -11.237 -9.069 1.00 86.56 84 ALA A N 1
ATOM 602 C CA . ALA A 1 84 ? 10.303 -12.278 -10.068 1.00 86.56 84 ALA A CA 1
ATOM 603 C C . ALA A 1 84 ? 9.911 -13.613 -9.406 1.00 86.56 84 ALA A C 1
ATOM 605 O O . ALA A 1 84 ? 10.556 -14.064 -8.458 1.00 86.56 84 ALA A O 1
ATOM 606 N N . GLY A 1 85 ? 8.831 -14.235 -9.891 1.00 83.06 85 GLY A N 1
ATOM 607 C CA . GLY A 1 85 ? 8.304 -15.493 -9.351 1.00 83.06 85 GLY A CA 1
ATOM 608 C C . GLY A 1 85 ? 7.585 -15.371 -8.002 1.00 83.06 85 GLY A C 1
ATOM 609 O O . GLY A 1 85 ? 7.176 -16.388 -7.449 1.00 83.06 85 GLY A O 1
ATOM 610 N N . ARG A 1 86 ? 7.424 -14.154 -7.468 1.00 88.19 86 ARG A N 1
ATOM 611 C CA . ARG A 1 86 ? 6.680 -13.885 -6.231 1.00 88.19 86 ARG A CA 1
ATOM 612 C C . ARG A 1 86 ? 5.289 -13.350 -6.532 1.00 88.19 86 ARG A C 1
ATOM 614 O O . ARG A 1 86 ? 5.028 -12.826 -7.618 1.00 88.19 86 ARG A O 1
ATOM 621 N N . THR A 1 87 ? 4.412 -13.427 -5.537 1.00 88.94 87 THR A N 1
ATOM 622 C CA . THR A 1 87 ? 3.096 -12.787 -5.615 1.00 88.94 87 THR A CA 1
ATOM 623 C C . THR A 1 87 ? 3.218 -11.338 -5.184 1.00 88.94 87 THR A C 1
ATOM 625 O O . THR A 1 87 ? 3.684 -11.063 -4.077 1.00 88.94 87 THR A O 1
ATOM 628 N N . VAL A 1 88 ? 2.803 -10.410 -6.047 1.00 92.81 88 VAL A N 1
ATOM 629 C CA . VAL A 1 88 ? 2.708 -8.987 -5.725 1.00 92.81 88 VAL A CA 1
ATOM 630 C C . VAL A 1 88 ? 1.245 -8.571 -5.644 1.00 92.81 88 VAL A C 1
ATOM 632 O O . VAL A 1 88 ? 0.526 -8.559 -6.640 1.00 92.81 88 VAL A O 1
ATOM 635 N N . THR A 1 89 ? 0.824 -8.167 -4.449 1.00 93.75 89 THR A N 1
ATOM 636 C CA . THR A 1 89 ? -0.523 -7.652 -4.184 1.00 93.75 89 THR A CA 1
ATOM 637 C C . THR A 1 89 ? -0.453 -6.135 -4.050 1.00 93.75 89 THR A C 1
ATOM 639 O O . THR A 1 89 ? 0.363 -5.591 -3.301 1.00 93.75 89 THR A O 1
ATOM 642 N N . THR A 1 90 ? -1.310 -5.428 -4.782 1.00 95.31 90 THR A N 1
ATOM 643 C CA . THR A 1 90 ? -1.458 -3.965 -4.691 1.00 95.31 90 THR A CA 1
ATOM 644 C C . THR A 1 90 ? -2.804 -3.616 -4.062 1.00 95.31 90 THR A C 1
ATOM 646 O O . THR A 1 90 ? -3.603 -4.507 -3.792 1.00 95.31 90 THR A O 1
ATOM 649 N N . ILE A 1 91 ? -3.103 -2.327 -3.878 1.00 94.75 91 ILE A N 1
ATOM 650 C CA . ILE A 1 91 ? -4.407 -1.890 -3.351 1.00 94.75 91 ILE A CA 1
ATOM 651 C C . ILE A 1 91 ? -5.606 -2.472 -4.120 1.00 94.75 91 ILE A C 1
ATOM 653 O O . ILE A 1 91 ? -6.626 -2.779 -3.512 1.00 94.75 91 ILE A O 1
ATOM 657 N N . GLY A 1 92 ? -5.480 -2.650 -5.441 1.00 90.69 92 GLY A N 1
ATOM 658 C CA . GLY A 1 92 ? -6.542 -3.222 -6.273 1.00 90.69 92 GLY A CA 1
ATOM 659 C C . GLY A 1 92 ? -6.698 -4.735 -6.115 1.00 90.69 92 GLY A C 1
ATOM 660 O O . GLY A 1 92 ? -7.745 -5.263 -6.451 1.00 90.69 92 GLY A O 1
ATOM 661 N N . GLY A 1 93 ? -5.673 -5.412 -5.594 1.00 90.56 93 GLY A N 1
ATOM 662 C CA . GLY A 1 93 ? -5.680 -6.847 -5.304 1.00 90.56 93 GLY A CA 1
ATOM 663 C C . GLY A 1 93 ? -6.087 -7.198 -3.880 1.00 90.56 93 GLY A C 1
ATOM 664 O O . GLY A 1 93 ? -6.078 -8.362 -3.516 1.00 90.56 93 GLY A O 1
ATOM 665 N N . LEU A 1 94 ? -6.370 -6.198 -3.041 1.00 90.88 94 LEU A N 1
ATOM 666 C CA . LEU A 1 94 ? -6.677 -6.436 -1.632 1.00 90.88 94 LEU A CA 1
ATOM 667 C C . LEU A 1 94 ? -8.120 -6.931 -1.419 1.00 90.88 94 LEU A C 1
ATOM 669 O O . LEU A 1 94 ? -8.396 -7.583 -0.415 1.00 90.88 94 LEU A O 1
ATOM 673 N N . ALA A 1 95 ? -9.028 -6.597 -2.339 1.00 89.69 95 ALA A N 1
ATOM 674 C CA . ALA A 1 95 ? -10.408 -7.072 -2.333 1.00 89.69 95 ALA A CA 1
ATOM 675 C C . ALA A 1 95 ? -10.507 -8.488 -2.926 1.00 89.69 95 ALA A C 1
ATOM 677 O O . ALA A 1 95 ? -9.749 -8.840 -3.828 1.00 89.69 95 ALA A O 1
ATOM 678 N N . ASP A 1 96 ? -11.474 -9.272 -2.451 1.00 85.88 96 ASP A N 1
ATOM 679 C CA . ASP A 1 96 ? -11.824 -10.581 -3.012 1.00 85.88 96 ASP A CA 1
ATOM 680 C C . ASP A 1 96 ? -13.068 -10.432 -3.898 1.00 85.88 96 ASP A C 1
ATOM 682 O O . ASP A 1 96 ? -14.206 -10.437 -3.413 1.00 85.88 96 ASP A O 1
ATOM 686 N N . GLY A 1 97 ? -1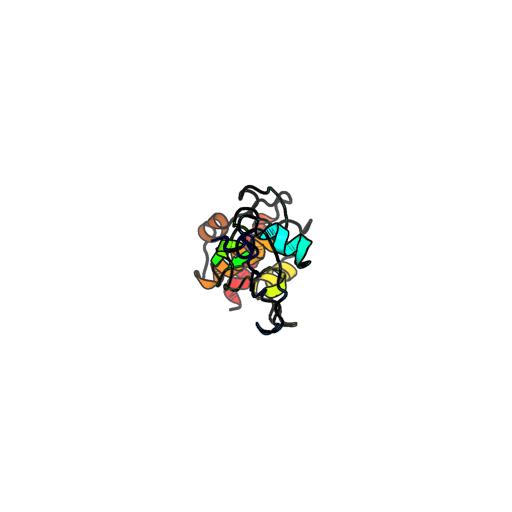2.843 -10.213 -5.197 1.00 85.31 97 GLY A N 1
ATOM 687 C CA . GLY A 1 97 ? -13.900 -9.860 -6.145 1.00 85.31 97 GLY A CA 1
ATOM 688 C C . GLY A 1 97 ? -14.607 -8.567 -5.729 1.00 85.31 97 GLY A C 1
ATOM 689 O O . GLY A 1 97 ? -13.967 -7.532 -5.553 1.00 85.31 97 GLY A O 1
ATOM 690 N N . ASP A 1 98 ? -15.924 -8.640 -5.530 1.00 88.06 98 ASP A N 1
ATOM 691 C CA . ASP A 1 98 ? -16.743 -7.506 -5.077 1.00 88.06 98 ASP A CA 1
ATOM 692 C C . ASP A 1 98 ? -16.708 -7.297 -3.551 1.00 88.06 98 ASP A C 1
ATOM 694 O O . ASP A 1 98 ? -17.274 -6.328 -3.040 1.00 88.06 98 ASP A O 1
ATOM 698 N N . ARG A 1 99 ? -16.060 -8.197 -2.796 1.00 92.12 99 ARG A N 1
ATOM 699 C CA . ARG A 1 99 ? -15.952 -8.087 -1.339 1.00 92.12 99 ARG A CA 1
ATOM 700 C C . ARG A 1 99 ? -14.701 -7.303 -0.966 1.00 92.12 99 ARG A C 1
ATOM 702 O O . ARG A 1 99 ? -13.576 -7.785 -1.103 1.00 92.12 99 ARG A O 1
ATOM 709 N N . LEU A 1 100 ? -14.913 -6.095 -0.454 1.00 94.44 100 LEU A N 1
ATOM 710 C CA . LEU A 1 100 ? -13.838 -5.256 0.057 1.00 94.44 100 LEU A CA 1
ATOM 711 C C . LEU A 1 100 ? -13.147 -5.912 1.257 1.00 94.44 100 LEU A C 1
ATOM 713 O O . LEU A 1 100 ? -13.739 -6.646 2.045 1.00 94.44 100 LEU A O 1
ATOM 717 N N . HIS A 1 101 ? -11.863 -5.614 1.415 1.00 94.88 101 HIS A N 1
ATOM 718 C CA . HIS A 1 101 ? -11.136 -5.969 2.624 1.00 94.88 101 HIS A CA 1
ATOM 719 C C . HIS A 1 101 ? -11.671 -5.149 3.816 1.00 94.88 101 HIS A C 1
ATOM 721 O O . HIS A 1 101 ? -11.919 -3.954 3.635 1.00 94.88 101 HIS A O 1
ATOM 727 N N . PRO A 1 102 ? -11.733 -5.685 5.054 1.00 97.06 102 PRO A N 1
ATOM 728 C CA . PRO A 1 102 ? -12.257 -4.950 6.218 1.00 97.06 102 PRO A CA 1
ATOM 729 C C . PRO A 1 102 ? -11.608 -3.575 6.459 1.00 97.06 102 PRO A C 1
ATOM 731 O O . PRO A 1 102 ? -12.235 -2.643 6.955 1.00 97.06 102 PRO A O 1
ATOM 734 N N . VAL A 1 103 ? -10.335 -3.421 6.074 1.00 97.44 103 VAL A N 1
ATOM 735 C CA . VAL A 1 103 ? -9.627 -2.125 6.099 1.00 97.44 103 VAL A CA 1
ATOM 736 C C . VAL A 1 103 ? -10.174 -1.149 5.053 1.00 97.44 103 VAL A C 1
ATOM 738 O O . VAL A 1 103 ? -10.319 0.030 5.355 1.00 97.44 103 VAL A O 1
ATOM 741 N N . GLN A 1 104 ? -10.474 -1.606 3.834 1.00 97.44 104 GLN A N 1
ATOM 742 C CA . GLN A 1 104 ? -11.073 -0.765 2.792 1.00 97.44 104 GLN A CA 1
ATOM 743 C C . GLN A 1 104 ? -12.481 -0.318 3.201 1.00 97.44 104 GLN A C 1
ATOM 745 O O . GLN A 1 104 ? -12.792 0.864 3.074 1.00 97.44 104 GLN A O 1
ATOM 750 N N . GLU A 1 105 ? -13.289 -1.226 3.756 1.00 97.50 105 GLU A N 1
ATOM 751 C CA . GLU A 1 105 ? -14.624 -0.917 4.287 1.00 97.50 105 GLU A CA 1
ATOM 752 C C . GLU A 1 105 ? -14.551 0.144 5.389 1.00 97.50 105 GLU A C 1
ATOM 754 O O . GLU A 1 105 ? -15.179 1.197 5.282 1.00 97.50 105 GLU A O 1
ATOM 759 N N . ALA A 1 106 ? -13.691 -0.063 6.392 1.00 98.06 106 ALA A N 1
ATOM 760 C CA . ALA A 1 106 ? -13.505 0.903 7.470 1.00 98.06 106 ALA A CA 1
ATOM 761 C C . ALA A 1 106 ? -13.018 2.272 6.962 1.00 98.06 106 ALA A C 1
ATOM 763 O O . ALA A 1 106 ? -13.381 3.308 7.515 1.00 98.06 106 ALA A O 1
ATOM 764 N N . TRP A 1 107 ? -12.206 2.300 5.900 1.00 97.75 107 TRP A N 1
ATOM 765 C CA . TRP A 1 10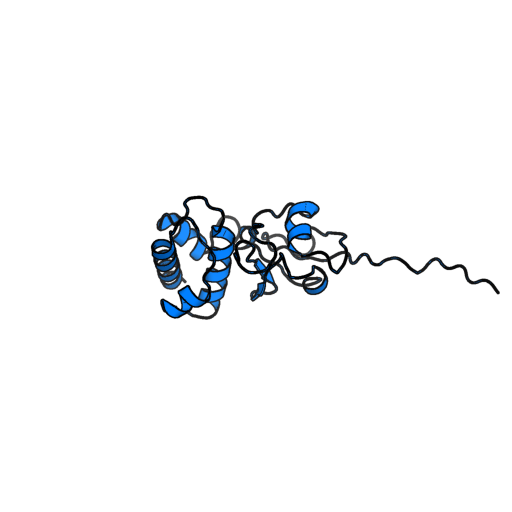7 ? -11.760 3.548 5.275 1.00 97.75 107 TRP A CA 1
ATOM 766 C C . TRP A 1 107 ? -12.910 4.359 4.673 1.00 97.75 107 TRP A C 1
ATOM 768 O O . TRP A 1 107 ? -12.878 5.591 4.741 1.00 97.75 107 TRP A O 1
ATOM 778 N N . LEU A 1 108 ? -13.886 3.672 4.071 1.00 97.00 108 LEU A N 1
ATOM 779 C CA . LEU A 1 108 ? -15.081 4.284 3.491 1.00 97.00 108 LEU A CA 1
ATOM 780 C C . LEU A 1 108 ? -16.018 4.788 4.589 1.00 97.00 108 LEU A C 1
ATOM 782 O O . LEU A 1 108 ? -16.417 5.948 4.567 1.00 97.00 108 LEU A O 1
ATOM 786 N N . GLU A 1 109 ? -16.317 3.945 5.575 1.00 97.62 109 GLU A N 1
ATOM 787 C CA . GLU A 1 109 ? -17.232 4.277 6.672 1.00 97.62 109 GLU A CA 1
ATOM 788 C C . GLU A 1 109 ? -16.751 5.463 7.515 1.00 97.62 109 GLU A C 1
ATOM 790 O O . GLU A 1 109 ? -17.555 6.282 7.953 1.00 97.62 109 GLU A O 1
ATOM 795 N N . GLN A 1 110 ? -15.438 5.569 7.732 1.00 97.44 110 GLN A N 1
ATOM 796 C CA . GLN A 1 110 ? -14.833 6.634 8.537 1.00 97.44 110 GLN A CA 1
ATOM 797 C C . GLN A 1 110 ? -14.491 7.895 7.728 1.00 97.44 110 GLN A C 1
ATOM 799 O O . GLN A 1 110 ? -13.842 8.801 8.259 1.00 97.44 110 GLN A O 1
ATOM 804 N N . ASP A 1 111 ? -14.872 7.956 6.445 1.00 96.50 111 ASP A N 1
ATOM 805 C CA . ASP A 1 111 ? -14.588 9.083 5.546 1.00 96.50 111 ASP A CA 1
ATOM 806 C C . ASP A 1 111 ? -13.108 9.523 5.618 1.00 96.50 111 ASP A C 1
ATOM 808 O O . ASP A 1 111 ? -12.747 10.684 5.848 1.00 96.50 111 ASP A O 1
ATOM 812 N N . VAL A 1 112 ? -12.188 8.557 5.525 1.00 97.38 112 VAL A N 1
ATOM 813 C CA . VAL A 1 112 ? -10.751 8.820 5.738 1.00 97.38 112 VAL A CA 1
ATOM 814 C C . VAL A 1 112 ? -10.144 9.639 4.593 1.00 97.38 112 VAL A C 1
ATOM 816 O O . VAL A 1 112 ? -9.148 10.360 4.771 1.00 97.38 112 VAL A O 1
ATOM 819 N N . SER A 1 113 ? -10.702 9.488 3.395 1.00 94.19 113 SER A N 1
ATOM 820 C CA . SER A 1 113 ? -10.167 10.025 2.150 1.00 94.19 113 SER A CA 1
ATOM 821 C C . SER A 1 113 ? -10.535 11.495 1.958 1.00 94.19 113 SER A C 1
ATOM 823 O O . SER A 1 113 ? -11.696 11.844 1.835 1.00 94.19 113 SER A O 1
ATOM 825 N N . GLN A 1 114 ? -9.517 12.352 1.852 1.00 96.75 114 GLN A N 1
ATOM 826 C CA . GLN A 1 114 ? -9.651 13.686 1.252 1.00 96.75 114 GLN A CA 1
ATOM 827 C C . GLN A 1 114 ? -9.157 13.640 -0.202 1.00 96.75 114 GLN A C 1
ATOM 829 O O . GLN A 1 114 ? -9.878 13.197 -1.083 1.00 96.75 114 GLN A O 1
ATOM 834 N N . CYS A 1 115 ? -7.885 13.977 -0.459 1.00 97.44 115 CYS A N 1
ATOM 835 C CA . CYS A 1 115 ? -7.319 13.943 -1.815 1.00 97.44 115 CYS A CA 1
ATOM 836 C C . CYS A 1 115 ? -7.094 12.531 -2.390 1.00 97.44 115 CYS A C 1
ATOM 838 O O . CYS A 1 115 ? -6.691 12.405 -3.538 1.00 97.44 115 CYS A O 1
ATOM 840 N N . GLY A 1 116 ? -7.250 11.471 -1.591 1.00 95.81 116 GLY A N 1
ATOM 841 C CA . GLY A 1 116 ? -7.067 10.081 -2.037 1.00 95.81 116 GLY A CA 1
ATOM 842 C C . GLY A 1 116 ? -5.617 9.601 -2.236 1.00 95.81 116 GLY A C 1
ATOM 843 O O . GLY A 1 116 ? -5.364 8.408 -2.121 1.00 95.81 116 GLY A O 1
ATOM 844 N N . PHE A 1 117 ? -4.643 10.493 -2.423 1.00 97.62 117 PHE A N 1
ATOM 845 C CA . PHE A 1 117 ? -3.306 10.113 -2.908 1.00 97.62 117 PHE A CA 1
ATOM 846 C C . PHE A 1 117 ? -2.523 9.130 -2.015 1.00 97.62 117 PHE A C 1
ATOM 848 O O . PHE A 1 117 ? -1.961 8.155 -2.495 1.00 97.62 117 PHE A O 1
ATOM 855 N N . CYS A 1 118 ? -2.480 9.341 -0.695 1.00 97.19 118 CYS A N 1
ATOM 856 C CA . CYS A 1 118 ? -1.738 8.444 0.207 1.00 97.19 118 CYS A CA 1
ATOM 857 C C . CYS A 1 118 ? -2.541 7.199 0.634 1.00 97.19 118 CYS A C 1
ATOM 859 O O . CYS A 1 118 ? -2.033 6.349 1.362 1.00 97.19 118 CYS A O 1
ATOM 861 N N . ARG A 1 119 ? -3.814 7.074 0.230 1.00 95.88 119 ARG A N 1
ATOM 862 C CA . ARG A 1 119 ? -4.708 6.023 0.751 1.00 95.88 119 ARG A CA 1
ATOM 863 C C . ARG A 1 119 ? -4.289 4.616 0.339 1.00 95.88 119 ARG A C 1
ATOM 865 O O . ARG A 1 119 ? -4.285 3.774 1.236 1.00 95.88 119 ARG A O 1
ATOM 872 N N . PRO A 1 120 ? -3.882 4.348 -0.920 1.00 96.62 120 PRO A N 1
ATOM 873 C CA . PRO A 1 120 ? -3.371 3.035 -1.303 1.00 96.62 120 PRO A CA 1
ATOM 874 C C . PRO A 1 120 ? -2.247 2.564 -0.380 1.00 96.62 120 PRO A C 1
ATOM 876 O O . PRO A 1 120 ? -2.328 1.487 0.211 1.00 96.62 120 PRO A O 1
ATOM 879 N N . GLY A 1 121 ? -1.254 3.435 -0.175 1.00 97.31 121 GLY A N 1
ATOM 880 C CA . GLY A 1 121 ? -0.117 3.190 0.700 1.00 97.31 121 GLY A CA 1
ATOM 881 C C . GLY A 1 121 ? -0.525 2.849 2.133 1.00 97.31 121 GLY A C 1
ATOM 882 O O . GLY A 1 121 ? -0.059 1.847 2.690 1.00 97.31 121 GLY A O 1
ATOM 883 N N . ARG A 1 122 ? -1.414 3.659 2.722 1.00 97.44 122 ARG A N 1
ATOM 884 C CA . ARG A 1 122 ? -1.839 3.491 4.115 1.00 97.44 122 ARG A CA 1
ATOM 885 C C . ARG A 1 122 ? -2.732 2.273 4.340 1.00 97.44 122 ARG A C 1
ATOM 887 O O . ARG A 1 122 ? -2.554 1.595 5.347 1.00 97.44 122 ARG A O 1
ATOM 894 N N . ILE A 1 123 ? -3.650 1.979 3.417 1.00 97.75 123 ILE A N 1
ATOM 895 C CA . ILE A 1 123 ? -4.533 0.805 3.497 1.00 97.75 123 ILE A CA 1
ATOM 896 C C . ILE A 1 123 ? -3.705 -0.481 3.454 1.00 97.75 123 ILE A C 1
ATOM 898 O O . ILE A 1 123 ? -3.894 -1.360 4.293 1.00 97.75 123 ILE A O 1
ATOM 902 N N . MET A 1 124 ? -2.743 -0.577 2.532 1.00 97.88 124 MET A N 1
ATOM 903 C CA . MET A 1 124 ? -1.886 -1.761 2.422 1.00 97.88 124 MET A CA 1
ATOM 904 C C . MET A 1 124 ? -1.028 -1.968 3.680 1.00 97.88 124 MET A C 1
ATOM 906 O O . MET A 1 124 ? -0.931 -3.088 4.183 1.00 97.88 124 MET A O 1
ATOM 910 N N . ALA A 1 125 ? -0.462 -0.894 4.242 1.00 97.50 125 ALA A N 1
ATOM 911 C CA . ALA A 1 125 ? 0.301 -0.967 5.491 1.00 97.50 125 ALA A CA 1
ATOM 912 C C . ALA A 1 125 ? -0.578 -1.392 6.686 1.00 97.50 125 ALA A C 1
ATOM 914 O O . ALA A 1 125 ? -0.167 -2.211 7.511 1.00 97.50 125 ALA A O 1
ATOM 915 N N . ALA A 1 126 ? -1.811 -0.879 6.761 1.00 97.31 126 ALA A N 1
ATOM 916 C CA . ALA A 1 126 ? -2.785 -1.266 7.779 1.00 97.31 126 ALA A CA 1
ATOM 917 C C . ALA A 1 126 ? -3.197 -2.741 7.658 1.00 97.31 126 ALA A C 1
ATOM 919 O O . ALA A 1 126 ? -3.216 -3.450 8.661 1.00 97.31 126 ALA A O 1
ATOM 920 N N . ALA A 1 127 ? -3.455 -3.237 6.445 1.00 96.62 127 ALA A N 1
ATOM 921 C CA . ALA A 1 127 ? -3.755 -4.649 6.213 1.00 96.62 127 ALA A CA 1
ATOM 922 C C . ALA A 1 127 ? -2.597 -5.561 6.660 1.00 96.62 127 ALA A C 1
ATOM 924 O O . ALA A 1 127 ? -2.816 -6.574 7.327 1.00 96.62 127 ALA A O 1
ATOM 925 N N . ALA A 1 128 ? -1.347 -5.178 6.376 1.00 96.06 128 ALA A N 1
ATOM 926 C CA . ALA A 1 128 ? -0.181 -5.912 6.860 1.00 96.06 128 ALA A CA 1
ATOM 927 C C . ALA A 1 128 ? -0.021 -5.855 8.386 1.00 96.06 128 ALA A C 1
ATOM 929 O O . ALA A 1 128 ? 0.436 -6.835 8.979 1.00 96.06 128 ALA A O 1
ATOM 930 N N . LEU A 1 129 ? -0.368 -4.735 9.031 1.00 96.69 129 LEU A N 1
ATOM 931 C CA . LEU A 1 129 ? -0.391 -4.616 10.493 1.00 96.69 129 LEU A CA 1
ATOM 932 C C . LEU A 1 129 ? -1.433 -5.545 11.112 1.00 96.69 129 LEU A C 1
ATOM 934 O O . LEU A 1 129 ? -1.088 -6.346 11.974 1.00 96.69 129 LEU A O 1
ATOM 938 N N . LEU A 1 130 ? -2.674 -5.506 10.633 1.00 96.62 130 LEU A N 1
ATOM 939 C CA . LEU A 1 130 ? -3.764 -6.296 11.210 1.00 96.62 130 LEU A CA 1
ATOM 940 C C . LEU A 1 130 ? -3.617 -7.805 10.993 1.00 96.62 130 LEU A C 1
ATOM 942 O O . LEU A 1 130 ? -4.205 -8.583 11.740 1.00 96.62 130 LEU A O 1
ATOM 946 N N . ARG A 1 131 ? -2.801 -8.223 10.018 1.00 94.25 131 ARG A N 1
ATOM 947 C CA . ARG A 1 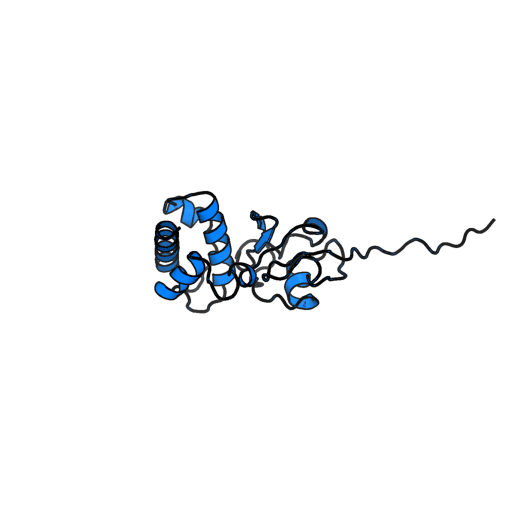131 ? -2.395 -9.625 9.849 1.00 94.25 131 ARG A CA 1
ATOM 948 C C . ARG A 1 131 ? -1.465 -10.141 10.947 1.00 94.25 131 ARG A C 1
ATOM 950 O O . ARG A 1 131 ? -1.440 -11.344 11.184 1.00 94.25 131 ARG A O 1
ATOM 957 N N . ARG A 1 132 ? -0.667 -9.269 11.571 1.00 94.56 132 ARG A N 1
ATOM 958 C CA . ARG A 1 132 ? 0.323 -9.648 12.602 1.00 94.56 132 ARG A CA 1
ATOM 959 C C . ARG A 1 132 ? -0.080 -9.229 14.014 1.00 94.56 132 ARG A C 1
ATOM 961 O O . ARG A 1 132 ? 0.332 -9.874 14.969 1.00 94.56 132 ARG A O 1
ATOM 968 N N . THR A 1 133 ? -0.879 -8.175 14.135 1.00 96.25 133 THR A N 1
ATOM 969 C CA . THR A 1 133 ? -1.281 -7.589 15.410 1.00 96.25 133 THR A CA 1
ATOM 970 C C . THR A 1 133 ? -2.793 -7.513 15.445 1.00 96.25 133 THR A C 1
ATOM 972 O O . THR A 1 133 ? -3.404 -6.740 14.707 1.00 96.25 133 THR A O 1
ATOM 975 N N . ALA A 1 134 ? -3.394 -8.332 16.306 1.00 94.56 134 ALA A N 1
ATOM 976 C CA . ALA A 1 134 ? -4.835 -8.376 16.429 1.00 94.56 134 ALA A CA 1
ATOM 977 C C . ALA A 1 134 ? -5.371 -7.016 16.925 1.00 94.56 134 ALA A C 1
ATOM 979 O O . ALA A 1 134 ? -6.138 -6.333 16.249 1.00 94.56 134 ALA A O 1
ATOM 980 N N . GLU A 1 135 ? -4.921 -6.561 18.077 1.00 96.25 135 GLU A N 1
ATOM 981 C CA . GLU A 1 135 ? -5.411 -5.327 18.682 1.00 96.25 135 GLU A CA 1
ATOM 982 C C . GLU A 1 135 ? -4.282 -4.290 18.673 1.00 96.25 135 GLU A C 1
ATOM 984 O O . GLU A 1 135 ? -3.511 -4.229 19.628 1.00 96.25 135 GLU A O 1
ATOM 989 N N . PRO A 1 136 ? -4.076 -3.553 17.560 1.00 97.38 136 PRO A N 1
ATOM 990 C CA . PRO A 1 136 ? -2.961 -2.624 17.464 1.00 97.38 136 PRO A CA 1
ATOM 991 C C . PRO A 1 136 ? -3.167 -1.427 18.389 1.00 97.38 136 PRO A C 1
ATOM 993 O O . PRO A 1 136 ? -4.242 -0.823 18.432 1.00 97.38 136 PRO A O 1
ATOM 996 N N . THR A 1 137 ? -2.100 -1.052 19.080 1.00 97.25 137 THR A N 1
ATOM 997 C CA . THR A 1 137 ? -2.024 0.190 19.847 1.00 97.25 137 THR A CA 1
ATOM 998 C C . THR A 1 137 ? -1.841 1.396 18.920 1.00 97.25 137 THR A C 1
ATOM 1000 O O . THR A 1 137 ? -1.550 1.259 17.729 1.00 97.25 137 THR A O 1
ATOM 1003 N N . ASP A 1 138 ? -1.961 2.610 19.458 1.00 95.25 138 ASP A N 1
ATOM 1004 C CA . ASP A 1 138 ? -1.632 3.815 18.685 1.00 95.25 138 ASP A CA 1
ATOM 1005 C C . ASP A 1 138 ? -0.162 3.863 18.272 1.00 95.25 138 ASP A C 1
ATOM 1007 O O . ASP A 1 138 ? 0.141 4.326 17.173 1.00 95.25 138 ASP A O 1
ATOM 1011 N N . GLU A 1 139 ? 0.734 3.325 19.100 1.00 97.12 139 GLU A N 1
ATOM 1012 C CA . GLU A 1 139 ? 2.155 3.207 18.775 1.00 97.12 139 GLU A CA 1
ATOM 1013 C C . GLU A 1 139 ? 2.373 2.262 17.584 1.00 97.12 139 GLU A C 1
ATOM 1015 O O . GLU A 1 139 ? 3.116 2.601 16.660 1.00 97.12 139 GLU A O 1
ATOM 1020 N N . ASP A 1 140 ? 1.659 1.131 17.533 1.00 97.62 140 ASP A N 1
ATOM 1021 C CA . ASP A 1 140 ? 1.699 0.212 16.386 1.00 97.62 140 ASP A CA 1
ATOM 1022 C C . ASP A 1 140 ? 1.213 0.886 15.092 1.00 97.62 140 ASP A C 1
ATOM 1024 O O . ASP A 1 140 ? 1.792 0.696 14.014 1.00 97.62 140 ASP A O 1
ATOM 1028 N N . ILE A 1 141 ? 0.145 1.686 15.185 1.00 97.62 141 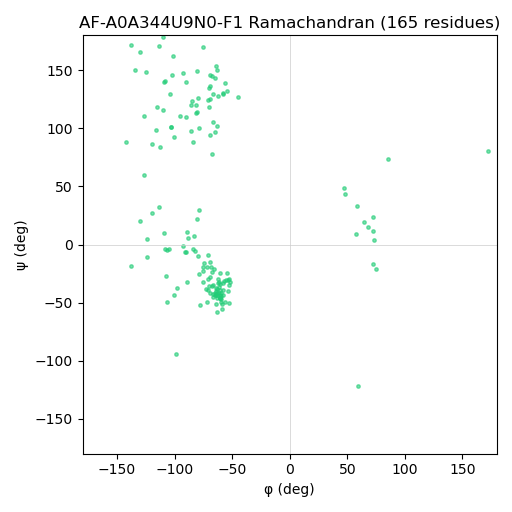ILE A N 1
ATOM 1029 C CA . ILE A 1 141 ? -0.435 2.412 14.046 1.00 97.62 141 ILE A CA 1
ATOM 1030 C C . ILE A 1 141 ? 0.487 3.543 13.573 1.00 97.62 141 ILE A C 1
ATOM 1032 O O . ILE A 1 141 ? 0.570 3.824 12.368 1.00 97.62 141 ILE A O 1
ATOM 1036 N N . ASP A 1 142 ? 1.183 4.196 14.498 1.00 95.06 142 ASP A N 1
ATOM 1037 C CA . ASP A 1 142 ? 2.117 5.276 14.198 1.00 95.06 142 ASP A CA 1
ATOM 1038 C C . ASP A 1 142 ? 3.431 4.748 13.614 1.00 95.06 142 ASP A C 1
ATOM 1040 O O . ASP A 1 142 ? 3.991 5.368 12.707 1.00 95.06 142 ASP A O 1
ATOM 1044 N N . ALA A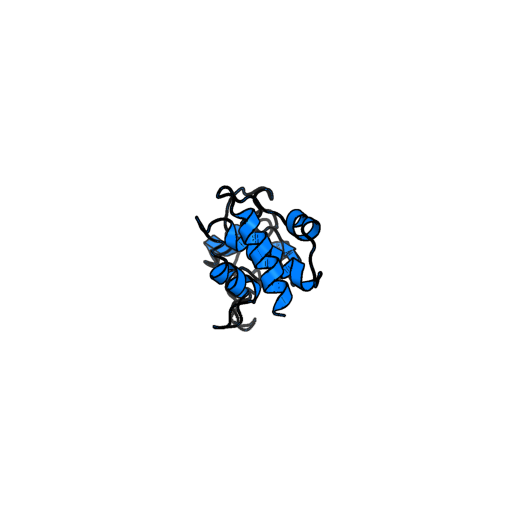 1 143 ? 3.866 3.550 14.013 1.00 95.88 143 ALA A N 1
ATOM 1045 C CA . ALA A 1 143 ? 5.041 2.889 13.447 1.00 95.88 143 ALA A CA 1
ATOM 1046 C C . ALA A 1 143 ? 4.899 2.590 11.941 1.00 95.88 143 ALA A C 1
ATOM 1048 O O . ALA A 1 143 ? 5.876 2.654 11.189 1.00 95.88 143 ALA A O 1
ATOM 1049 N N . ILE A 1 144 ? 3.681 2.309 11.466 1.00 94.75 144 ILE A N 1
ATOM 1050 C CA . ILE A 1 144 ? 3.406 2.085 10.036 1.00 94.75 144 ILE A CA 1
ATOM 1051 C C . ILE A 1 144 ? 3.065 3.371 9.273 1.00 94.75 144 ILE A C 1
ATOM 1053 O O . ILE A 1 144 ? 2.599 3.306 8.132 1.00 94.75 144 ILE A O 1
ATOM 1057 N N . ALA A 1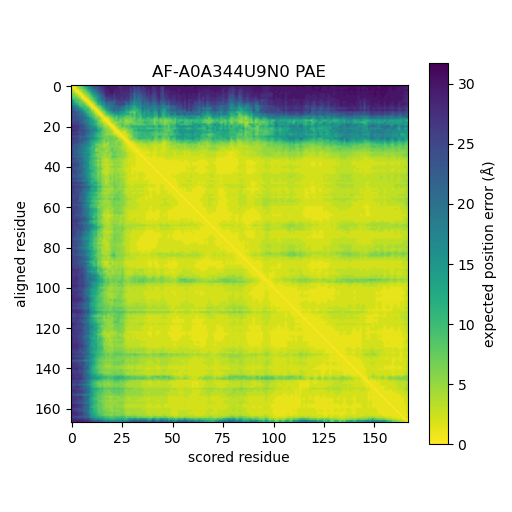 145 ? 3.253 4.545 9.881 1.00 88.81 145 ALA A N 1
ATOM 1058 C CA . ALA A 1 145 ? 2.778 5.776 9.284 1.00 88.81 145 ALA A CA 1
ATOM 1059 C C . ALA A 1 145 ? 3.475 6.140 7.964 1.00 88.81 145 ALA A C 1
ATOM 1061 O O . ALA A 1 145 ? 4.680 5.946 7.770 1.00 88.81 145 ALA A O 1
ATOM 1062 N N . ASP A 1 146 ? 2.664 6.700 7.070 1.00 88.75 146 ASP A N 1
ATOM 1063 C CA . ASP A 1 146 ? 3.024 7.347 5.819 1.00 88.75 146 ASP A CA 1
ATOM 1064 C C . ASP A 1 146 ? 2.709 8.853 5.865 1.00 88.75 146 ASP A C 1
ATOM 1066 O O . ASP A 1 146 ? 2.072 9.358 6.800 1.00 88.75 146 ASP A O 1
ATOM 1070 N N . ILE A 1 147 ? 3.176 9.586 4.853 1.00 94.94 147 ILE A N 1
ATOM 1071 C CA . ILE A 1 147 ? 2.965 11.033 4.770 1.00 94.94 147 ILE A CA 1
ATOM 1072 C C . ILE A 1 147 ? 1.561 11.312 4.228 1.00 94.94 147 ILE A C 1
ATOM 1074 O O . ILE A 1 147 ? 1.276 11.094 3.052 1.00 94.94 147 ILE A O 1
ATOM 1078 N N . CYS A 1 148 ? 0.704 11.895 5.067 1.00 96.50 148 CYS A N 1
ATOM 1079 C CA . CYS A 1 148 ? -0.619 12.378 4.681 1.00 96.50 148 CYS A CA 1
ATOM 1080 C C . CYS A 1 148 ? -0.699 13.901 4.846 1.00 96.50 148 CYS A C 1
ATOM 1082 O O . CYS A 1 148 ? -0.989 14.418 5.927 1.00 96.50 148 CYS A O 1
ATOM 1084 N N . ARG A 1 149 ? -0.516 14.649 3.751 1.00 97.19 149 ARG A N 1
ATOM 1085 C CA . ARG A 1 149 ? -0.530 16.122 3.809 1.00 97.19 149 ARG A CA 1
ATOM 1086 C C . ARG A 1 149 ? -1.902 16.725 4.137 1.00 97.19 149 ARG A C 1
ATOM 1088 O O . ARG A 1 149 ? -1.967 17.817 4.684 1.00 97.19 149 ARG A O 1
ATOM 1095 N N . CYS A 1 150 ? -2.976 15.986 3.869 1.00 97.62 150 CYS A N 1
ATOM 1096 C CA . CYS A 1 150 ? -4.350 16.330 4.243 1.00 97.62 150 CYS A CA 1
ATOM 1097 C C . CYS A 1 150 ? -4.631 16.268 5.756 1.00 97.62 150 CYS A C 1
ATOM 1099 O O . CYS A 1 150 ? -5.668 16.745 6.202 1.00 97.62 150 CYS A O 1
ATOM 1101 N N . GLY A 1 151 ? -3.754 15.635 6.545 1.00 95.06 151 GLY A N 1
ATOM 1102 C CA . GLY A 1 151 ? -3.902 15.572 8.001 1.00 95.06 151 GLY A CA 1
ATOM 1103 C C . GLY A 1 151 ? -5.015 14.657 8.534 1.00 95.06 151 GLY A C 1
ATOM 1104 O O . GLY A 1 151 ? -5.447 14.844 9.665 1.00 95.06 151 GLY A O 1
ATOM 1105 N N . THR A 1 152 ? -5.473 13.638 7.794 1.00 96.00 152 THR A N 1
ATOM 1106 C CA . THR A 1 152 ? -6.550 12.729 8.262 1.00 96.00 152 THR A CA 1
ATOM 1107 C C . THR A 1 152 ? -6.089 11.615 9.211 1.00 96.00 152 THR A C 1
ATOM 1109 O O . THR A 1 152 ? -6.777 10.609 9.368 1.00 96.00 152 THR A O 1
ATOM 1112 N N . HIS A 1 153 ? -4.943 11.777 9.880 1.00 94.56 153 HIS A N 1
ATOM 1113 C CA . HIS A 1 153 ? -4.382 10.775 10.796 1.00 94.56 153 HIS A CA 1
ATOM 1114 C C . HIS A 1 153 ? -5.347 10.305 11.900 1.00 94.56 153 HIS A C 1
ATOM 1116 O O . HIS A 1 153 ? -5.394 9.099 12.133 1.00 94.56 153 HIS A O 1
ATOM 1122 N N . PRO A 1 154 ? -6.167 11.170 12.533 1.00 95.44 154 PRO A N 1
ATOM 1123 C CA . PRO A 1 154 ? -7.154 10.703 13.509 1.00 95.44 154 PRO A CA 1
ATOM 1124 C C . PRO A 1 154 ? -8.173 9.722 12.909 1.00 95.44 154 PRO A C 1
ATOM 1126 O O . PRO A 1 154 ? -8.426 8.675 13.496 1.00 95.44 154 PRO A O 1
ATOM 1129 N N . ARG A 1 155 ? -8.684 10.005 11.700 1.00 97.25 155 ARG A N 1
ATOM 1130 C CA . ARG A 1 155 ? -9.624 9.118 10.989 1.00 97.25 155 ARG A CA 1
ATOM 1131 C C . ARG A 1 155 ? -8.960 7.811 10.558 1.00 97.25 155 ARG A C 1
ATOM 1133 O O . ARG A 1 155 ? -9.584 6.762 10.615 1.00 97.25 155 ARG A O 1
ATOM 1140 N N . ILE A 1 156 ? -7.681 7.863 10.170 1.00 97.31 156 ILE A N 1
ATOM 1141 C CA . ILE A 1 156 ? -6.888 6.660 9.870 1.00 97.31 156 ILE A CA 1
ATOM 1142 C C . ILE A 1 156 ? -6.806 5.746 11.101 1.00 97.31 156 ILE A C 1
ATOM 1144 O O . ILE A 1 156 ? -7.015 4.544 10.966 1.00 97.31 156 ILE A O 1
ATOM 1148 N N . ARG A 1 157 ? -6.503 6.292 12.290 1.00 96.94 157 ARG A N 1
ATOM 1149 C CA . ARG A 1 157 ? -6.432 5.491 13.527 1.00 96.94 157 ARG A CA 1
ATOM 1150 C C . ARG A 1 157 ? -7.773 4.828 13.825 1.00 96.94 157 ARG A C 1
ATOM 1152 O O . ARG A 1 157 ? -7.808 3.624 14.064 1.00 96.94 157 ARG A O 1
ATOM 1159 N N . GLU A 1 158 ? -8.860 5.591 13.729 1.00 97.31 158 GLU A N 1
ATOM 1160 C CA . GLU A 1 158 ? -10.208 5.065 13.946 1.00 97.31 158 GLU A CA 1
ATOM 1161 C C . GLU A 1 158 ? -10.556 3.951 12.952 1.00 97.31 158 GLU A C 1
ATOM 1163 O O . GLU A 1 158 ? -10.971 2.870 13.361 1.00 97.31 158 GLU A O 1
ATOM 1168 N N . ALA A 1 159 ? -10.282 4.147 11.660 1.00 98.06 159 ALA A N 1
ATOM 1169 C CA . ALA A 1 159 ? -10.521 3.129 10.641 1.00 98.06 159 ALA A CA 1
ATOM 1170 C C . ALA A 1 159 ? -9.726 1.838 10.893 1.00 98.06 159 ALA A C 1
ATOM 1172 O O . ALA A 1 159 ? -10.264 0.747 10.723 1.00 98.06 159 ALA A O 1
ATOM 1173 N N . ILE A 1 160 ? -8.470 1.929 11.342 1.00 98.00 160 ILE A N 1
ATOM 1174 C CA . ILE A 1 160 ? -7.657 0.740 11.644 1.00 98.00 160 ILE A CA 1
ATOM 1175 C C . ILE A 1 160 ? -8.219 -0.028 12.846 1.00 98.00 160 ILE A C 1
ATOM 1177 O O . ILE A 1 160 ? -8.350 -1.249 12.769 1.00 98.00 160 ILE A O 1
ATOM 1181 N N . ARG A 1 161 ? -8.586 0.660 13.934 1.00 97.00 161 ARG A N 1
ATOM 1182 C CA . ARG A 1 161 ? -9.199 0.018 15.113 1.00 97.00 161 ARG A CA 1
ATOM 1183 C C . ARG A 1 161 ? -10.546 -0.611 14.768 1.00 97.00 161 ARG A C 1
ATOM 1185 O O . ARG A 1 161 ? -10.821 -1.750 15.129 1.00 97.00 161 ARG A O 1
ATOM 1192 N N . SER A 1 162 ? -11.352 0.118 14.006 1.00 97.56 162 SER A N 1
ATOM 1193 C CA . SER A 1 162 ? -12.648 -0.328 13.516 1.00 97.56 162 SER A CA 1
ATOM 1194 C C . SER A 1 162 ? -12.510 -1.587 12.646 1.00 97.56 162 SER A C 1
ATOM 1196 O O . SER A 1 162 ? -13.221 -2.565 12.857 1.00 97.56 162 SER A O 1
ATOM 1198 N N . ALA A 1 163 ? -11.534 -1.628 11.732 1.00 97.62 163 ALA A N 1
ATOM 1199 C CA . ALA A 1 163 ? -11.217 -2.824 10.949 1.00 97.62 163 ALA A CA 1
ATOM 1200 C C . ALA A 1 163 ? -10.719 -3.996 11.817 1.00 97.62 163 ALA A C 1
ATOM 1202 O O . ALA A 1 163 ? -11.075 -5.143 11.555 1.00 97.62 163 ALA A O 1
ATOM 1203 N N . ALA A 1 164 ? -9.933 -3.729 12.865 1.00 97.00 164 ALA A N 1
ATOM 1204 C CA . ALA A 1 164 ? -9.441 -4.756 13.786 1.00 97.00 164 ALA A CA 1
ATOM 1205 C C . ALA A 1 164 ? -10.568 -5.481 14.544 1.00 97.00 164 ALA A C 1
ATOM 1207 O O . ALA A 1 164 ? -10.417 -6.657 14.870 1.00 97.00 164 ALA A O 1
ATOM 1208 N N . ALA A 1 165 ? -11.690 -4.803 14.796 1.00 93.75 165 ALA A N 1
ATOM 1209 C CA . ALA A 1 165 ? -12.847 -5.358 15.496 1.00 93.75 165 ALA A CA 1
ATOM 1210 C C . ALA A 1 165 ? -13.759 -6.244 14.620 1.00 93.75 165 ALA A C 1
ATOM 1212 O O . ALA A 1 165 ? -14.670 -6.876 15.148 1.00 93.75 165 ALA A O 1
ATOM 1213 N N . ARG A 1 166 ? -13.548 -6.279 13.294 1.00 85.12 166 ARG A N 1
ATOM 1214 C CA . ARG A 1 166 ? -14.433 -6.952 12.317 1.00 85.12 166 ARG A CA 1
ATOM 1215 C C . ARG A 1 166 ? -13.908 -8.271 11.759 1.00 85.12 166 ARG A C 1
ATOM 1217 O O . ARG A 1 166 ? -14.580 -8.881 10.932 1.00 85.12 166 ARG A O 1
ATOM 1224 N N . ARG A 1 167 ? -12.694 -8.656 12.128 1.00 67.12 167 ARG A N 1
ATOM 1225 C CA . ARG A 1 167 ? -12.033 -9.845 11.584 1.00 67.12 167 ARG A CA 1
ATOM 1226 C C . ARG A 1 167 ? -12.280 -11.096 12.417 1.00 67.12 167 ARG A C 1
ATOM 1228 O O . ARG A 1 167 ? -12.459 -10.959 13.648 1.00 67.12 167 ARG A O 1
#

pLDDT: mean 86.64, std 18.91, range [28.03, 98.31]

Foldseek 3Di:
DDDDPDPPDPQWDQQLEAEQLLDPSVPRDTDGDHQQPQQQCCCCVVVVNPQQADDPLPPAQQLRWKDWQLHTDDSSRDGSNVRRPTYIYFLNNCANVVRHQLLVVLCVVLVLDDPNRSVRRLSSLLVSLCVPDLQDDPVSSVVSDGDDPVPSSVSSVRSSRSSSVVD

Nearest PDB structures (foldseek):
  8uem-assembly1_F  TM=9.233E-01  e=1.737E-12  Mycolicibacterium smegmatis MC2 155
  1rm6-assembly1_C  TM=9.152E-01  e=2.556E-12  Thauera aromatica
  4zoh-assembly1_C-2  TM=9.309E-01  e=4.691E-12  Sulfurisphaera tokodaii str. 7
  1ffv-assembly1_A  TM=9.150E-01  e=3.239E-11  Hydrogenophaga pseudoflava
  3hrd-assembly1_H  TM=9.019E-01  e=6.282E-11  Eubacterium barkeri

Radius of gyration: 18.22 Å; Cα contacts (8 Å, |Δi|>4): 291; chains: 1; bounding box: 55×39×56 Å

Sequence (167 aa):
MAGGLTDAISTTLRAGLHIDRGLPPSESPTADAPDDLPLLWVLRDMLGVTGPEYGCGVDVCKACTSHSDGRDIRPCVVPVSQCAGRTVTTIGGLADGDRLHPVQEAWLEQDVSQCGFCRPGRIMAAAALLRRTAEPTDEDIDAIADICRCGTHPRIREAIRSAAARR